Protein AF-A0A1F9QJR4-F1 (afdb_monomer)

Mean predicted aligned error: 10.98 Å

pLDDT: mean 78.28, std 12.81, range [45.69, 93.19]

Secondary structure (DSSP, 8-state):
---GGGSS-HHHHHHHHHHHS-PPPHHHHHHHHHHHHHHHHHHHHTTTS-HHHHHHHHHHHHHHHHHHHHHHHHTTS----TTTS-S-EETTEETHHHIIIIIHHHHHHHHHHHHHHHHHHHHHHHT--

Foldseek 3Di:
DDDVVVVADPVSVVVVVVLVPDDDQQLVVVCVVLVVVVVVLCVQQVVPDPPVVLVVVLVVQLVVVVVVVLVCVVVVVDDDDCSRAPNDDDSNHGPSCCCRPRNRPSSVVRSNVRSVVSVVVVVVVVVPD

Solvent-accessible surface area (backbone atoms only — not comparable to full-atom values): 7579 Å² total; per-residue (Å²): 131,84,61,73,80,77,75,51,49,75,66,52,49,48,47,56,48,54,70,67,54,76,69,77,32,56,58,58,67,60,44,48,65,55,52,66,55,45,55,61,36,43,73,66,12,62,90,75,54,61,60,68,61,54,50,52,51,38,53,52,50,42,56,54,49,51,54,53,46,50,54,32,42,77,69,63,79,47,82,84,63,68,88,42,47,94,70,58,57,61,95,86,41,52,58,66,52,52,52,59,69,51,45,44,53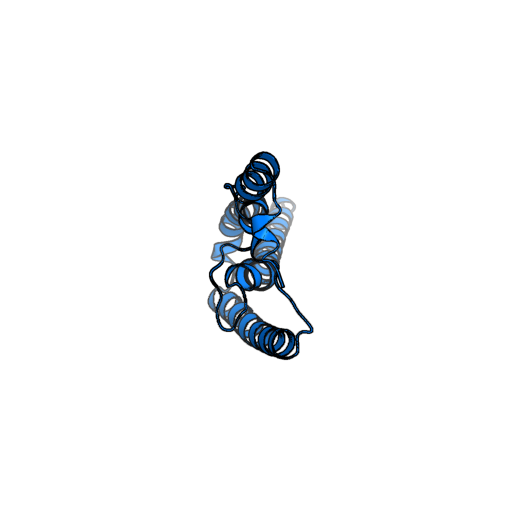,63,52,50,51,57,35,48,52,47,30,50,51,55,52,52,53,53,52,56,65,67,67,75,114

Radius of gyration: 21.75 Å; Cα contacts (8 Å, |Δi|>4): 77; chains: 1; bounding box: 48×39×69 Å

Structure (mmCIF, N/CA/C/O backbone):
data_AF-A0A1F9QJR4-F1
#
_entry.id   AF-A0A1F9QJR4-F1
#
loop_
_atom_site.group_PDB
_atom_site.id
_atom_site.type_symbol
_atom_site.label_atom_id
_atom_site.label_alt_id
_atom_site.label_comp_id
_atom_site.label_asym_id
_atom_site.label_entity_id
_atom_site.label_seq_id
_atom_site.pdbx_PDB_ins_code
_atom_site.Cartn_x
_atom_site.Cartn_y
_atom_site.Cartn_z
_atom_site.occupancy
_atom_site.B_iso_or_equiv
_atom_site.auth_seq_id
_atom_site.auth_comp_id
_atom_site.auth_asym_id
_atom_site.auth_atom_id
_atom_site.pdbx_PDB_model_num
ATOM 1 N N . MET A 1 1 ? 19.583 8.408 -39.411 1.00 47.84 1 MET A N 1
ATOM 2 C CA . MET A 1 1 ? 18.415 9.249 -39.075 1.00 47.84 1 MET A CA 1
ATOM 3 C C . MET A 1 1 ? 18.905 10.334 -38.133 1.00 47.84 1 MET A C 1
ATOM 5 O O . MET A 1 1 ? 19.556 9.964 -37.162 1.00 47.84 1 MET A O 1
ATOM 9 N N . PRO A 1 2 ? 18.708 11.624 -38.444 1.00 48.19 2 PRO A N 1
ATOM 10 C CA . PRO A 1 2 ? 19.119 12.708 -37.555 1.00 48.19 2 PRO A CA 1
ATOM 11 C C . PRO A 1 2 ? 18.390 12.594 -36.212 1.00 48.19 2 PRO A C 1
ATOM 13 O O . PRO A 1 2 ? 17.219 12.210 -36.163 1.00 48.19 2 PRO A O 1
ATOM 16 N N . ASN A 1 3 ? 19.111 12.867 -35.126 1.00 54.69 3 ASN A N 1
ATOM 17 C CA . ASN A 1 3 ? 18.576 12.815 -33.774 1.00 54.69 3 ASN A CA 1
ATOM 18 C C . ASN A 1 3 ? 17.554 13.954 -33.616 1.00 54.69 3 ASN A C 1
ATOM 20 O O . ASN A 1 3 ? 17.888 15.115 -33.834 1.00 54.69 3 ASN A O 1
ATOM 24 N N . ILE A 1 4 ? 16.305 13.631 -33.265 1.00 61.53 4 ILE A N 1
ATOM 25 C CA . ILE A 1 4 ? 15.193 14.601 -33.163 1.00 61.53 4 ILE A CA 1
ATOM 26 C C . ILE A 1 4 ? 15.547 15.744 -32.190 1.00 61.53 4 ILE A C 1
ATOM 28 O O . ILE A 1 4 ? 15.070 16.867 -32.339 1.00 61.53 4 ILE A O 1
ATOM 32 N N . ASP A 1 5 ? 16.453 15.486 -31.245 1.00 58.75 5 ASP A N 1
ATOM 33 C CA . ASP A 1 5 ? 16.952 16.465 -30.282 1.00 58.75 5 ASP A CA 1
ATOM 34 C C . ASP A 1 5 ? 17.849 17.573 -30.876 1.00 58.75 5 ASP A C 1
ATOM 36 O O . ASP A 1 5 ? 18.042 18.603 -30.222 1.00 58.75 5 ASP A O 1
ATOM 40 N N . GLU A 1 6 ? 18.387 17.411 -32.091 1.00 61.03 6 GLU A N 1
ATOM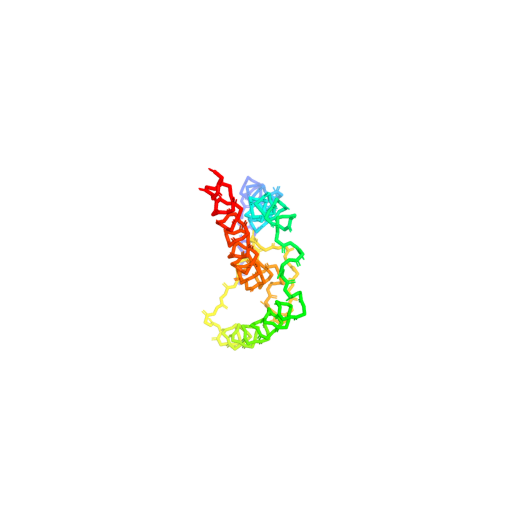 41 C CA . GLU A 1 6 ? 19.164 18.448 -32.801 1.00 61.03 6 GLU A CA 1
ATOM 42 C C . GLU A 1 6 ? 18.282 19.450 -33.559 1.00 61.03 6 GLU A C 1
ATOM 44 O O . GLU A 1 6 ? 18.730 20.552 -33.860 1.00 61.03 6 GLU A O 1
ATOM 49 N N . LEU A 1 7 ? 17.021 19.096 -33.831 1.00 64.00 7 LEU A N 1
ATOM 50 C CA . LEU A 1 7 ? 16.057 19.941 -34.549 1.00 64.00 7 LEU A CA 1
ATOM 51 C C . LEU A 1 7 ? 15.220 20.833 -33.621 1.00 64.00 7 LEU A C 1
ATOM 53 O O . LEU A 1 7 ? 14.436 21.653 -34.096 1.00 64.00 7 LEU A O 1
ATOM 57 N N . LEU A 1 8 ? 15.358 20.673 -32.303 1.00 66.00 8 LEU A N 1
ATOM 58 C CA . LEU A 1 8 ? 14.636 21.484 -31.327 1.00 66.00 8 LEU A CA 1
ATOM 59 C C . LEU A 1 8 ? 15.318 22.843 -31.167 1.00 66.00 8 LEU A C 1
ATOM 61 O O . LEU A 1 8 ? 16.503 22.919 -30.837 1.00 66.00 8 LEU A O 1
ATOM 65 N N . THR A 1 9 ? 14.549 23.915 -31.347 1.00 77.62 9 THR A N 1
ATOM 66 C CA . THR A 1 9 ? 15.016 25.275 -31.060 1.00 77.62 9 THR A CA 1
ATOM 67 C C . THR A 1 9 ? 15.386 25.421 -29.577 1.00 77.62 9 THR A C 1
ATOM 69 O O . THR A 1 9 ? 14.884 24.692 -28.718 1.00 77.62 9 THR A O 1
ATOM 72 N N . GLU A 1 10 ? 16.264 26.370 -29.243 1.00 69.62 10 GLU A N 1
ATOM 73 C CA . GLU A 1 10 ? 16.655 26.667 -27.851 1.00 69.62 10 GLU A CA 1
ATOM 74 C C . GLU A 1 10 ? 15.438 26.924 -26.934 1.00 69.62 10 GLU A C 1
ATOM 76 O O . GLU A 1 10 ? 15.438 26.528 -25.765 1.00 69.62 10 GLU A O 1
ATOM 81 N N . GLU A 1 11 ? 14.360 27.515 -27.463 1.00 64.56 11 GLU A N 1
ATOM 82 C CA . GLU A 1 11 ? 13.096 27.699 -26.741 1.00 64.56 11 GLU A CA 1
ATOM 83 C C . GLU A 1 11 ? 12.344 26.386 -26.502 1.00 64.56 11 GLU A C 1
ATOM 85 O O . GLU A 1 11 ? 11.818 26.177 -25.407 1.00 64.56 11 GLU A O 1
ATOM 90 N N . ASP A 1 12 ? 12.324 25.475 -27.476 1.00 66.06 12 ASP A N 1
ATOM 91 C CA . ASP A 1 12 ? 11.698 24.159 -27.326 1.00 66.06 12 ASP A CA 1
ATOM 92 C C . ASP A 1 12 ? 12.506 23.251 -26.396 1.00 66.06 12 ASP A C 1
ATOM 94 O O . ASP A 1 12 ? 11.925 22.523 -25.589 1.00 66.06 12 ASP A O 1
ATOM 98 N N . ARG A 1 13 ? 13.842 23.349 -26.414 1.00 63.19 13 ARG A N 1
ATOM 99 C CA . ARG A 1 13 ? 14.717 22.719 -25.412 1.00 63.19 13 ARG A CA 1
ATOM 100 C C . ARG A 1 13 ? 14.449 23.279 -24.023 1.00 63.19 13 ARG A C 1
ATOM 102 O O . ARG A 1 13 ? 14.304 22.503 -23.081 1.00 63.19 13 ARG A O 1
ATOM 109 N N . LYS A 1 14 ? 14.303 24.601 -23.881 1.00 59.62 14 LYS A N 1
ATOM 110 C CA . LYS A 1 14 ? 13.903 25.228 -22.613 1.00 59.62 14 LYS A CA 1
ATOM 111 C C . LYS A 1 14 ? 12.509 24.812 -22.170 1.00 59.62 14 LYS A C 1
ATOM 113 O O . LYS A 1 14 ? 12.344 24.566 -20.986 1.00 59.62 14 LYS A O 1
ATOM 118 N N . LYS A 1 15 ? 11.524 24.674 -23.063 1.00 59.81 15 LYS A N 1
ATOM 119 C CA . LYS A 1 15 ? 10.186 24.163 -22.717 1.00 59.81 15 LYS A CA 1
ATOM 120 C C . LYS A 1 15 ? 10.237 22.694 -22.319 1.00 59.81 15 LYS A C 1
ATOM 122 O O . LYS A 1 15 ? 9.697 22.354 -21.274 1.00 59.81 15 LYS A O 1
ATOM 127 N N . LYS A 1 16 ? 10.929 21.831 -23.068 1.00 61.03 16 LYS A N 1
ATOM 128 C CA . LYS A 1 16 ? 11.139 20.410 -22.731 1.00 61.03 16 LYS A CA 1
ATOM 129 C C . LYS A 1 16 ? 11.817 20.272 -21.364 1.00 61.03 16 LYS A C 1
ATOM 131 O O . LYS A 1 16 ? 11.323 19.540 -20.511 1.00 61.03 16 LYS A O 1
ATOM 136 N N . ASN A 1 17 ? 12.859 21.065 -21.114 1.00 53.84 17 ASN A N 1
ATOM 137 C CA . ASN A 1 17 ? 13.575 21.098 -19.841 1.00 53.84 17 ASN A CA 1
ATOM 138 C C . ASN A 1 17 ? 12.755 21.740 -18.716 1.00 53.84 17 ASN A C 1
ATOM 140 O O . ASN A 1 17 ? 12.797 21.234 -17.609 1.00 53.84 17 ASN A O 1
ATOM 144 N N . ALA A 1 18 ? 11.950 22.774 -18.971 1.00 52.19 18 ALA A N 1
ATOM 145 C CA . ALA A 1 18 ? 11.044 23.378 -17.987 1.00 52.19 18 ALA A CA 1
ATOM 146 C C . ALA A 1 18 ? 9.863 22.458 -17.645 1.00 52.19 18 ALA A C 1
ATOM 148 O O . ALA A 1 18 ? 9.368 22.474 -16.522 1.00 52.19 18 ALA A O 1
ATOM 149 N N . THR A 1 19 ? 9.440 21.617 -18.591 1.00 52.34 19 THR A N 1
ATOM 150 C CA . THR A 1 19 ? 8.452 20.556 -18.356 1.00 52.34 19 THR A CA 1
ATOM 151 C C . THR A 1 19 ? 9.083 19.387 -17.591 1.00 52.34 19 THR A C 1
ATOM 153 O O . THR A 1 19 ? 8.417 18.776 -16.760 1.00 52.34 19 THR A O 1
ATOM 156 N N . ALA A 1 20 ? 10.377 19.123 -17.807 1.00 50.41 20 ALA A N 1
ATOM 157 C CA . ALA A 1 20 ? 11.185 18.190 -17.017 1.00 50.41 20 ALA A CA 1
ATOM 158 C C . ALA A 1 20 ? 11.597 18.760 -15.641 1.00 50.41 20 ALA A C 1
ATOM 160 O O . ALA A 1 20 ? 11.935 18.014 -14.722 1.00 50.41 20 ALA A O 1
ATOM 161 N N . GLN A 1 21 ? 11.546 20.083 -15.461 1.00 47.47 21 GLN A N 1
ATOM 162 C CA . GLN A 1 21 ? 11.954 20.761 -14.240 1.00 47.47 21 GLN A CA 1
ATOM 163 C C . GLN A 1 21 ? 10.803 20.768 -13.227 1.00 47.47 21 GLN A C 1
ATOM 165 O O . GLN A 1 21 ? 10.020 21.706 -13.108 1.00 47.47 21 GLN A O 1
ATOM 170 N N . ARG A 1 22 ? 10.810 19.720 -12.397 1.00 52.59 22 ARG A N 1
ATOM 171 C CA . ARG A 1 22 ? 10.523 19.821 -10.956 1.00 52.59 22 ARG A CA 1
ATOM 172 C C . ARG A 1 22 ? 9.078 20.163 -10.565 1.00 52.59 22 ARG A C 1
ATOM 174 O O . ARG A 1 22 ? 8.851 20.883 -9.595 1.00 52.59 22 ARG A O 1
ATOM 181 N N . ARG A 1 23 ? 8.082 19.588 -11.241 1.00 56.31 23 ARG A N 1
ATOM 182 C CA . ARG A 1 23 ? 6.792 19.341 -10.575 1.00 56.31 23 ARG A CA 1
ATOM 183 C C . ARG A 1 23 ? 6.971 18.106 -9.703 1.00 56.31 23 ARG A C 1
ATOM 185 O O . ARG A 1 23 ? 7.526 17.115 -10.166 1.00 56.31 23 ARG A O 1
ATOM 192 N N . TRP A 1 24 ? 6.573 18.191 -8.435 1.00 58.72 24 TRP A N 1
ATOM 193 C CA . TRP A 1 24 ? 6.523 17.017 -7.565 1.00 58.72 24 TRP A CA 1
ATOM 194 C C . TRP A 1 24 ? 5.819 15.879 -8.318 1.00 58.72 24 TRP A C 1
ATOM 196 O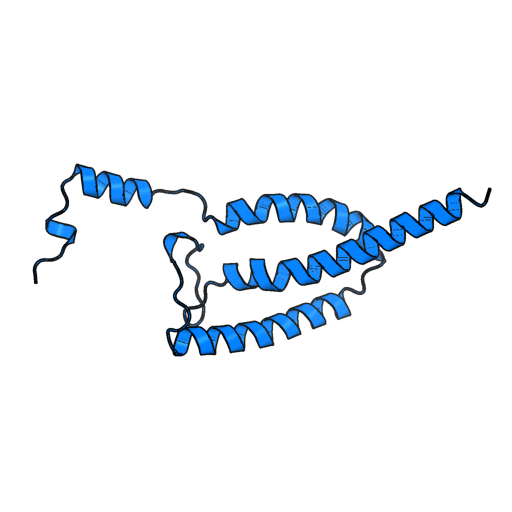 O . TRP A 1 24 ? 4.818 16.162 -8.988 1.00 58.72 24 TRP A O 1
ATOM 206 N N . PRO A 1 25 ? 6.332 14.637 -8.256 1.00 67.81 25 PRO A N 1
ATOM 207 C CA . PRO A 1 25 ? 5.720 13.523 -8.966 1.00 67.81 25 PRO A CA 1
ATOM 208 C C . PRO A 1 25 ? 4.242 13.473 -8.605 1.00 67.81 25 PRO A C 1
ATOM 210 O O . PRO A 1 25 ? 3.884 13.662 -7.437 1.00 67.81 25 PRO A O 1
ATOM 213 N N . ALA A 1 26 ? 3.381 13.264 -9.600 1.00 70.44 26 ALA A N 1
ATOM 214 C CA . ALA A 1 26 ? 1.932 13.300 -9.408 1.00 70.44 26 ALA A CA 1
ATOM 215 C C . ALA A 1 26 ? 1.495 12.370 -8.262 1.00 70.44 26 ALA A C 1
ATOM 217 O O . ALA A 1 26 ? 0.609 12.723 -7.488 1.00 70.44 26 ALA A O 1
ATOM 218 N N . THR A 1 27 ? 2.196 11.249 -8.090 1.00 69.56 27 THR A N 1
ATOM 219 C CA . THR A 1 27 ? 2.040 10.292 -6.990 1.00 69.56 27 THR A CA 1
ATOM 220 C C . THR A 1 27 ? 2.189 10.933 -5.608 1.00 69.56 27 THR A C 1
ATOM 222 O O . THR A 1 27 ? 1.397 10.654 -4.714 1.00 69.56 27 THR A O 1
ATOM 225 N N . VAL A 1 28 ? 3.153 11.840 -5.420 1.00 71.50 28 VAL A N 1
ATOM 226 C CA . VAL A 1 28 ? 3.375 12.517 -4.131 1.00 71.50 28 VAL A CA 1
ATOM 227 C C . VAL A 1 28 ? 2.244 13.493 -3.834 1.00 71.50 28 VAL A C 1
ATOM 229 O O . VAL A 1 28 ? 1.733 13.516 -2.719 1.00 71.50 28 VAL A O 1
ATOM 232 N N . ILE A 1 29 ? 1.809 14.262 -4.836 1.00 78.25 29 ILE A N 1
ATOM 233 C CA . ILE A 1 29 ? 0.678 15.190 -4.694 1.00 78.25 29 ILE A CA 1
ATOM 234 C C . ILE A 1 29 ? -0.604 14.415 -4.359 1.00 78.25 29 ILE A C 1
ATOM 236 O O . ILE A 1 29 ? -1.371 14.835 -3.495 1.00 78.25 29 ILE A O 1
ATOM 240 N N . LEU A 1 30 ? -0.806 13.262 -5.000 1.00 76.81 30 LEU A N 1
ATOM 241 C CA . LEU A 1 30 ? -1.941 12.380 -4.743 1.00 76.81 30 LEU A CA 1
ATOM 242 C C . LEU A 1 30 ? -1.884 11.738 -3.353 1.00 76.81 30 LEU A C 1
ATOM 244 O O . LEU A 1 30 ? -2.928 11.598 -2.728 1.00 76.81 30 LEU A O 1
ATOM 248 N N . ALA A 1 31 ? -0.702 11.400 -2.832 1.00 79.88 31 ALA A N 1
ATOM 249 C CA . ALA A 1 31 ? -0.546 10.764 -1.522 1.00 79.88 31 ALA A CA 1
ATOM 250 C C . ALA A 1 31 ? -0.886 11.684 -0.332 1.00 79.88 31 ALA A C 1
ATOM 252 O O . ALA A 1 31 ? -1.301 11.207 0.724 1.00 79.88 31 ALA A O 1
ATOM 253 N N . VAL A 1 32 ? -0.740 13.005 -0.477 1.00 83.56 32 VAL A N 1
ATOM 254 C CA . VAL A 1 32 ? -0.979 13.974 0.612 1.00 83.56 32 VAL A CA 1
ATOM 255 C C . VAL A 1 32 ? -2.391 13.887 1.221 1.00 83.56 32 VAL A C 1
ATOM 257 O O . VAL A 1 32 ? -2.480 13.709 2.439 1.00 83.56 32 VAL A O 1
ATOM 260 N N . PRO A 1 33 ? -3.502 13.986 0.458 1.00 84.50 33 PRO A N 1
ATOM 261 C CA . PRO A 1 33 ? -4.848 13.883 1.032 1.00 84.50 33 PRO A CA 1
ATOM 262 C C . PRO A 1 33 ? -5.086 12.537 1.725 1.00 84.50 33 PRO A C 1
ATOM 264 O O . PRO A 1 33 ? -5.737 12.483 2.768 1.00 84.50 33 PRO A O 1
ATOM 267 N N . PHE A 1 34 ? -4.505 11.461 1.195 1.00 81.56 34 PHE A N 1
ATOM 268 C CA . PHE A 1 34 ? -4.588 10.132 1.786 1.00 81.56 34 PHE A CA 1
ATOM 269 C C . PHE A 1 34 ? -3.904 10.064 3.154 1.00 81.56 34 PHE A C 1
ATOM 271 O O . PHE A 1 34 ? -4.500 9.564 4.107 1.00 81.56 34 PHE A O 1
ATOM 278 N N . ILE A 1 35 ? -2.707 10.639 3.296 1.00 83.62 35 ILE A N 1
ATOM 279 C CA . ILE A 1 35 ? -1.997 10.720 4.582 1.00 83.62 35 ILE A CA 1
ATOM 280 C C . ILE A 1 35 ? -2.789 11.560 5.591 1.00 83.62 35 ILE A C 1
ATOM 282 O O . ILE A 1 35 ? -2.953 11.146 6.741 1.00 83.62 35 ILE A O 1
ATOM 286 N N . LEU A 1 36 ? -3.319 12.712 5.166 1.00 88.19 36 LEU A N 1
ATOM 287 C CA . LEU A 1 36 ? -4.104 13.595 6.035 1.00 88.19 36 LEU A CA 1
ATOM 288 C C . LEU A 1 36 ? -5.361 12.908 6.587 1.00 88.19 36 LEU A C 1
ATOM 290 O O . LEU A 1 36 ? -5.718 13.138 7.742 1.00 88.19 36 LEU A O 1
ATOM 294 N N . LEU A 1 37 ? -6.000 12.040 5.799 1.00 86.25 37 LEU A N 1
ATOM 295 C CA . LEU A 1 37 ? -7.139 11.232 6.239 1.00 86.25 37 LEU A CA 1
ATOM 296 C C . LEU A 1 37 ? -6.717 10.042 7.110 1.00 86.25 37 LEU A C 1
ATOM 298 O O . LEU A 1 37 ? -7.394 9.723 8.089 1.00 86.25 37 LEU A O 1
ATOM 302 N N . LEU A 1 38 ? -5.595 9.393 6.790 1.00 85.50 38 LEU A N 1
ATOM 303 C CA . LEU A 1 38 ? -5.146 8.192 7.491 1.00 85.50 38 LEU A CA 1
ATOM 304 C C . LEU A 1 38 ? -4.727 8.485 8.937 1.00 85.50 38 LEU A C 1
ATOM 306 O O . LEU A 1 38 ? -5.006 7.684 9.821 1.00 85.50 38 LEU A O 1
ATOM 310 N N . VAL A 1 39 ? -4.090 9.628 9.212 1.00 87.75 39 VAL A N 1
ATOM 311 C CA . VAL A 1 39 ? -3.605 9.974 10.563 1.00 87.75 39 VAL A CA 1
ATOM 312 C C . VAL A 1 39 ? -4.715 9.976 11.634 1.00 87.75 39 VAL A C 1
ATOM 314 O O . VAL A 1 39 ? -4.541 9.306 12.660 1.00 87.75 39 VAL A O 1
ATOM 317 N N . PRO A 1 40 ? -5.845 10.696 11.475 1.00 89.56 40 PRO A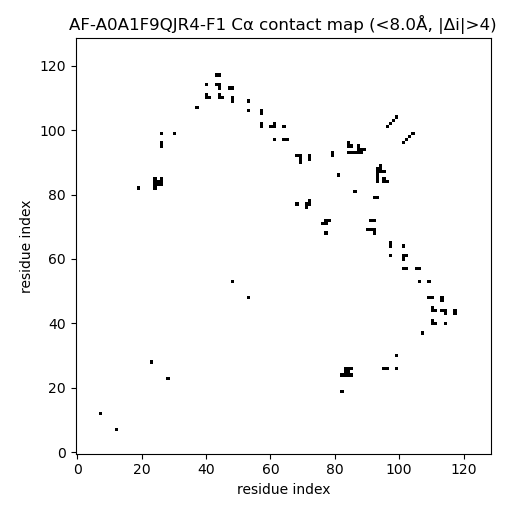 N 1
ATOM 318 C CA . PRO A 1 40 ? -6.926 10.662 12.460 1.00 89.56 40 PRO A CA 1
ATOM 319 C C . PRO A 1 40 ? -7.616 9.293 12.521 1.00 89.56 40 PRO A C 1
ATOM 321 O O . PRO A 1 40 ? -7.929 8.824 13.617 1.00 89.56 40 PRO A O 1
ATOM 324 N N . LEU A 1 41 ? -7.793 8.623 11.378 1.00 88.00 41 LEU A N 1
ATOM 325 C CA . LEU A 1 41 ? -8.383 7.283 11.302 1.00 88.00 41 LEU A CA 1
ATOM 326 C C . LEU A 1 41 ? -7.544 6.244 12.054 1.00 88.00 41 LEU A C 1
ATOM 328 O O . LEU A 1 41 ? -8.068 5.483 12.866 1.00 88.00 41 LEU A O 1
ATOM 332 N N . TYR A 1 42 ? -6.227 6.271 11.860 1.00 88.25 42 TYR A N 1
ATOM 333 C CA . TYR A 1 42 ? -5.278 5.430 12.576 1.00 88.25 42 TYR A CA 1
ATOM 334 C C . TYR A 1 42 ? -5.393 5.645 14.085 1.00 88.25 42 TYR A C 1
ATOM 336 O O . TYR A 1 42 ? -5.540 4.685 14.836 1.00 88.25 42 TYR A O 1
ATOM 344 N N . LYS A 1 43 ? -5.407 6.902 14.553 1.00 89.00 43 LYS A N 1
ATOM 345 C CA . LYS A 1 43 ? -5.573 7.199 15.986 1.00 89.00 43 LYS A CA 1
ATOM 346 C C . LYS A 1 43 ? -6.884 6.647 16.553 1.00 89.00 43 LYS A C 1
ATOM 348 O O . LYS A 1 43 ? -6.889 6.216 17.703 1.00 89.00 43 LYS A O 1
ATOM 353 N N . ALA A 1 44 ? -7.961 6.646 15.767 1.00 87.00 44 ALA A N 1
ATOM 354 C CA . ALA A 1 44 ? -9.267 6.142 16.183 1.00 87.00 44 ALA A CA 1
ATOM 355 C C . ALA A 1 44 ? -9.353 4.605 16.222 1.00 87.00 44 ALA A C 1
ATOM 357 O O . ALA A 1 44 ? -10.045 4.063 17.082 1.00 87.00 44 ALA A O 1
ATOM 358 N N . ALA A 1 45 ? -8.659 3.908 15.318 1.00 89.44 45 ALA A N 1
ATOM 359 C CA . ALA A 1 45 ? -8.806 2.463 15.133 1.00 89.44 45 ALA A CA 1
ATOM 360 C C . ALA A 1 45 ? -7.600 1.621 15.592 1.00 89.44 45 ALA A C 1
ATOM 362 O O . ALA A 1 45 ? -7.729 0.402 15.680 1.00 89.44 45 ALA A O 1
ATOM 363 N N . LYS A 1 46 ? -6.444 2.221 15.925 1.00 87.19 46 LYS A N 1
ATOM 364 C CA . LYS A 1 46 ? -5.186 1.483 16.188 1.00 87.19 46 LYS A CA 1
ATOM 365 C C . LYS A 1 46 ? -5.278 0.378 17.241 1.00 87.19 46 LYS A C 1
ATOM 367 O O . LYS A 1 46 ? -4.531 -0.588 17.151 1.00 87.19 46 LYS A O 1
ATOM 372 N N . GLU A 1 47 ? -6.157 0.525 18.228 1.00 89.75 47 GLU A N 1
ATOM 373 C CA . GLU A 1 47 ? -6.316 -0.435 19.332 1.00 89.75 47 GLU A CA 1
ATOM 374 C C . GLU A 1 47 ? -7.281 -1.574 18.979 1.00 89.75 47 GLU A C 1
ATOM 376 O O . GLU A 1 47 ? -7.292 -2.603 19.643 1.00 89.75 47 GLU A O 1
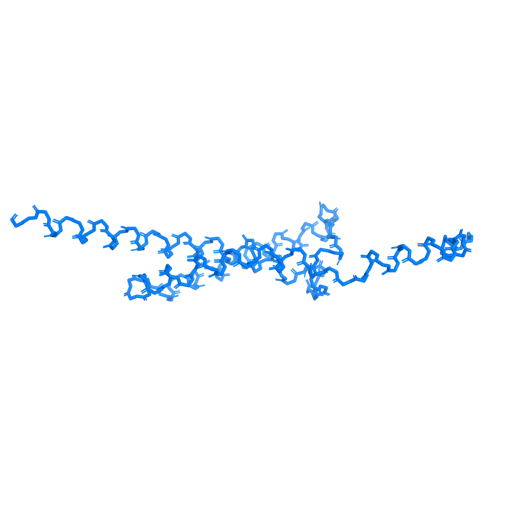ATOM 381 N N . ARG A 1 48 ? -8.084 -1.393 17.925 1.00 87.94 48 ARG A N 1
ATOM 382 C CA . ARG A 1 48 ? -9.110 -2.340 17.465 1.00 87.94 48 ARG A CA 1
ATOM 383 C C . ARG A 1 48 ? -8.640 -3.180 16.281 1.00 87.94 48 ARG A C 1
ATOM 385 O O . ARG A 1 48 ? -9.130 -4.284 16.074 1.00 87.94 48 ARG A O 1
ATOM 392 N N . VAL A 1 49 ? -7.685 -2.665 15.510 1.00 91.25 49 VAL A N 1
ATOM 393 C CA . VAL A 1 49 ? -7.136 -3.342 14.332 1.00 91.25 49 VAL A CA 1
ATOM 394 C C . VAL A 1 49 ? -6.169 -4.447 14.757 1.00 91.25 49 VAL A C 1
ATOM 396 O O . VAL A 1 49 ? -5.184 -4.203 15.456 1.00 91.25 49 VAL A O 1
ATOM 399 N N . ASN A 1 50 ? -6.383 -5.666 14.257 1.00 92.81 50 ASN A N 1
ATOM 400 C CA . ASN A 1 50 ? -5.364 -6.710 14.314 1.00 92.81 50 ASN A CA 1
ATOM 401 C C . ASN A 1 50 ? -4.285 -6.438 13.255 1.00 92.81 50 ASN A C 1
ATOM 403 O O . ASN A 1 50 ? -4.395 -6.852 12.101 1.00 92.81 50 ASN A O 1
ATOM 407 N N . TRP A 1 51 ? -3.223 -5.747 13.667 1.00 90.00 51 TRP A N 1
ATOM 408 C CA . TRP A 1 51 ? -2.132 -5.332 12.783 1.00 90.00 51 TRP A CA 1
ATOM 409 C C . TRP A 1 51 ? -1.421 -6.488 12.089 1.00 90.00 51 TRP A C 1
ATOM 411 O O . TRP A 1 51 ? -1.015 -6.337 10.942 1.00 90.00 51 TRP A O 1
ATOM 421 N N . LYS A 1 52 ? -1.306 -7.654 12.735 1.00 93.19 52 LYS A N 1
ATOM 422 C CA . LYS A 1 52 ? -0.696 -8.829 12.097 1.00 93.19 52 LYS A CA 1
ATOM 423 C C . LYS A 1 52 ? -1.548 -9.299 10.922 1.00 93.19 52 LYS A C 1
ATOM 425 O O . LYS A 1 52 ? -1.022 -9.469 9.832 1.00 93.19 52 LYS A O 1
ATOM 430 N N . ALA A 1 53 ? -2.859 -9.431 11.125 1.00 91.69 53 ALA A N 1
ATOM 431 C CA . ALA A 1 53 ? -3.783 -9.824 10.064 1.00 91.69 53 ALA A CA 1
ATOM 432 C C . ALA A 1 53 ? -3.840 -8.783 8.933 1.00 91.69 53 ALA A C 1
ATOM 434 O O . ALA A 1 53 ? -3.763 -9.153 7.764 1.00 91.69 53 ALA A O 1
ATOM 435 N N . ALA A 1 54 ? -3.906 -7.490 9.271 1.00 90.94 54 ALA A N 1
ATOM 436 C CA . ALA A 1 54 ? -3.916 -6.410 8.286 1.00 90.94 54 ALA A CA 1
ATOM 437 C C . ALA A 1 54 ? -2.631 -6.397 7.439 1.00 90.94 54 ALA A C 1
ATOM 439 O O . ALA A 1 54 ? -2.704 -6.342 6.215 1.00 90.94 54 ALA A O 1
ATOM 440 N N . LEU A 1 55 ? -1.458 -6.519 8.071 1.00 90.56 55 LEU A N 1
ATOM 441 C CA . LEU A 1 55 ? -0.179 -6.570 7.360 1.00 90.56 55 LEU A CA 1
ATOM 442 C C . LEU A 1 55 ? -0.032 -7.843 6.519 1.00 90.56 55 LEU A C 1
ATOM 444 O O . LEU A 1 55 ? 0.433 -7.756 5.388 1.00 90.56 55 LEU A O 1
ATOM 448 N N . SER A 1 56 ? -0.455 -9.008 7.020 1.00 92.00 56 SER A N 1
ATOM 449 C CA . SER A 1 56 ? -0.436 -10.257 6.246 1.00 92.00 56 SER A CA 1
ATOM 450 C C . SER A 1 56 ? -1.356 -10.198 5.027 1.00 92.00 56 SER A C 1
ATOM 452 O O . SER A 1 56 ? -0.977 -10.668 3.956 1.00 92.00 56 SER A O 1
ATOM 454 N N . MET A 1 57 ? -2.539 -9.597 5.167 1.00 91.94 57 MET A N 1
ATOM 455 C CA . MET A 1 57 ? -3.461 -9.368 4.055 1.00 91.94 57 MET A CA 1
ATOM 456 C C . MET A 1 57 ? -2.810 -8.489 2.985 1.00 91.94 57 MET A C 1
ATOM 458 O O . MET A 1 57 ? -2.794 -8.869 1.817 1.00 91.94 57 MET A O 1
ATOM 462 N N . ILE A 1 58 ? -2.233 -7.352 3.384 1.00 90.75 58 ILE A N 1
ATOM 463 C CA . ILE A 1 58 ? -1.580 -6.424 2.455 1.00 90.75 58 ILE A CA 1
ATOM 464 C C . ILE A 1 58 ? -0.383 -7.087 1.775 1.00 90.75 58 ILE A C 1
ATOM 466 O O . ILE A 1 58 ? -0.261 -7.018 0.560 1.00 90.75 58 ILE A O 1
ATOM 470 N N . ALA A 1 59 ? 0.463 -7.789 2.531 1.00 90.12 59 ALA A N 1
ATOM 471 C CA . ALA A 1 59 ? 1.605 -8.503 1.970 1.00 90.12 59 ALA A CA 1
ATOM 472 C C . ALA A 1 59 ? 1.169 -9.565 0.950 1.00 90.12 59 ALA A C 1
ATOM 474 O O . ALA A 1 59 ? 1.773 -9.688 -0.110 1.00 90.12 59 ALA A O 1
ATOM 475 N N . THR A 1 60 ? 0.097 -10.307 1.243 1.00 90.69 60 THR A N 1
ATOM 476 C CA . THR A 1 60 ? -0.449 -11.305 0.311 1.00 90.69 60 THR A CA 1
ATOM 477 C C . THR A 1 60 ? -0.971 -10.638 -0.957 1.00 90.69 60 THR A C 1
ATOM 479 O O . THR A 1 60 ? -0.669 -11.094 -2.058 1.00 90.69 60 THR A O 1
ATOM 482 N N . PHE A 1 61 ? -1.728 -9.550 -0.807 1.00 89.44 61 PHE A N 1
ATOM 483 C CA . PHE A 1 61 ? -2.252 -8.789 -1.934 1.00 89.44 61 PHE A CA 1
ATOM 484 C C . PHE A 1 61 ? -1.123 -8.247 -2.813 1.00 89.44 61 PHE A C 1
ATOM 486 O O . PHE A 1 61 ? -1.165 -8.423 -4.028 1.00 89.44 61 PHE A O 1
ATOM 493 N N . GLU A 1 62 ? -0.073 -7.695 -2.203 1.00 86.81 62 GLU A N 1
ATOM 494 C CA . GLU A 1 62 ? 1.061 -7.152 -2.944 1.00 86.81 62 GLU A CA 1
ATOM 495 C C . GLU A 1 62 ? 1.854 -8.203 -3.693 1.00 86.81 62 GLU A C 1
ATOM 497 O O . GLU A 1 62 ? 2.236 -7.981 -4.835 1.00 86.81 62 GLU A O 1
ATOM 502 N N . VAL A 1 63 ? 2.065 -9.379 -3.104 1.00 89.00 63 VAL A N 1
ATOM 503 C CA . VAL A 1 63 ? 2.735 -10.473 -3.814 1.00 89.00 63 VAL A CA 1
ATOM 504 C C . VAL A 1 63 ? 1.940 -10.871 -5.060 1.00 89.00 63 VAL A C 1
ATOM 506 O O . VAL A 1 63 ? 2.521 -11.029 -6.133 1.00 89.00 63 VAL A O 1
ATOM 509 N N . VAL A 1 64 ? 0.612 -10.990 -4.950 1.00 90.31 64 VAL A N 1
ATOM 510 C CA . VAL A 1 64 ? -0.241 -11.347 -6.094 1.00 90.31 64 VAL A CA 1
ATOM 511 C C . VAL A 1 64 ? -0.229 -10.248 -7.158 1.00 90.31 64 VAL A C 1
ATOM 513 O O . VAL A 1 64 ? -0.030 -10.547 -8.339 1.00 90.31 64 VAL A O 1
ATOM 516 N N . MET A 1 65 ? -0.409 -8.988 -6.755 1.00 88.00 65 MET A N 1
ATOM 517 C CA . MET A 1 65 ? -0.442 -7.858 -7.685 1.00 88.00 65 MET A CA 1
ATOM 518 C C . MET A 1 65 ? 0.907 -7.641 -8.362 1.00 88.00 65 MET A C 1
ATOM 520 O O . MET A 1 65 ? 0.951 -7.488 -9.578 1.00 88.00 65 MET A O 1
ATOM 524 N N . PHE A 1 66 ? 2.009 -7.746 -7.624 1.00 86.25 66 PHE A N 1
ATOM 525 C CA . PHE A 1 66 ? 3.352 -7.646 -8.181 1.00 86.25 66 PHE A CA 1
ATOM 526 C C . PHE A 1 66 ? 3.613 -8.706 -9.257 1.00 86.25 66 PHE A C 1
ATOM 528 O O . PHE A 1 66 ? 4.141 -8.397 -10.326 1.00 86.25 66 PHE A O 1
ATOM 535 N N . CYS A 1 67 ? 3.202 -9.958 -9.025 1.00 88.56 67 CYS A N 1
ATOM 536 C CA . CYS A 1 67 ? 3.306 -11.005 -10.041 1.00 88.56 67 CYS A CA 1
ATOM 537 C C . CYS A 1 67 ? 2.463 -10.687 -11.288 1.00 88.56 67 CYS A 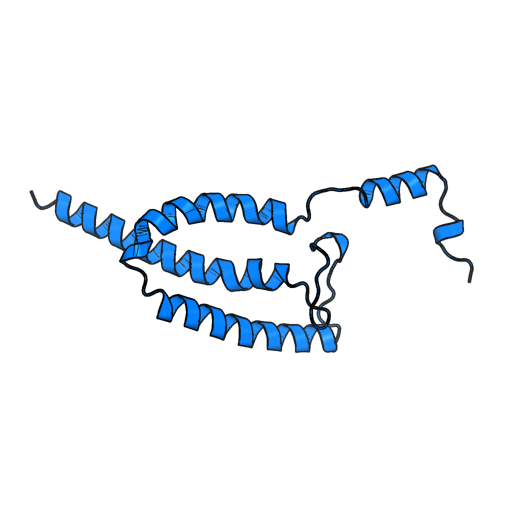C 1
ATOM 539 O O . CYS A 1 67 ? 2.928 -10.892 -12.414 1.00 88.56 67 CYS A O 1
ATOM 541 N N . ALA A 1 68 ? 1.243 -10.175 -11.106 1.00 87.75 68 ALA A N 1
ATOM 542 C CA . ALA A 1 68 ? 0.364 -9.791 -12.209 1.00 87.75 68 ALA A CA 1
ATOM 543 C C . ALA A 1 68 ? 0.930 -8.612 -13.021 1.00 87.75 68 ALA A C 1
ATOM 545 O O . ALA A 1 68 ? 0.882 -8.619 -14.256 1.00 87.75 68 ALA A O 1
ATOM 546 N N . GLU A 1 69 ? 1.514 -7.623 -12.346 1.00 85.25 69 GLU A N 1
ATOM 547 C CA . GLU A 1 69 ? 2.171 -6.485 -12.983 1.00 85.25 69 GLU A CA 1
ATOM 548 C C . GLU A 1 69 ? 3.413 -6.908 -13.748 1.00 85.25 69 GLU A C 1
ATOM 550 O O . GLU A 1 69 ? 3.558 -6.549 -14.915 1.00 85.25 69 GLU A O 1
ATOM 555 N N . PHE A 1 70 ? 4.269 -7.737 -13.150 1.00 86.44 70 PHE A N 1
ATOM 556 C CA . PHE A 1 70 ? 5.457 -8.253 -13.824 1.00 86.44 70 PHE A CA 1
ATOM 557 C C . PHE A 1 70 ? 5.091 -8.983 -15.120 1.00 86.44 70 PHE A C 1
ATOM 559 O O . PHE A 1 70 ? 5.699 -8.773 -16.174 1.00 86.44 70 PHE A O 1
ATOM 566 N N . PHE A 1 71 ? 4.043 -9.802 -15.078 1.00 89.25 71 PHE A N 1
ATOM 567 C CA . PHE A 1 71 ? 3.536 -10.485 -16.261 1.00 89.25 71 PHE A CA 1
ATOM 568 C C . PHE A 1 71 ? 2.975 -9.516 -17.314 1.00 89.25 71 PHE A C 1
ATOM 570 O O . PHE A 1 71 ? 3.177 -9.706 -18.513 1.00 89.25 71 PHE A O 1
ATOM 577 N N . SER A 1 72 ? 2.298 -8.455 -16.882 1.00 86.94 72 SER A N 1
ATOM 578 C CA . SER A 1 72 ? 1.708 -7.454 -17.778 1.00 86.94 72 SER A CA 1
ATOM 579 C C . SER A 1 72 ? 2.769 -6.569 -18.440 1.00 86.94 72 SER A C 1
ATOM 581 O O . SER A 1 72 ? 2.690 -6.304 -19.642 1.00 86.94 72 SER A O 1
ATOM 583 N N . VAL A 1 73 ? 3.794 -6.167 -17.686 1.00 85.19 73 VAL A N 1
ATOM 584 C CA . VAL A 1 73 ? 4.937 -5.381 -18.174 1.00 85.19 73 VAL A CA 1
ATOM 585 C C . VAL A 1 73 ? 5.811 -6.220 -19.105 1.00 85.19 73 VAL A C 1
ATOM 587 O O . VAL A 1 73 ? 6.152 -5.763 -20.193 1.00 85.19 73 VAL A O 1
ATOM 590 N N . SER A 1 74 ? 6.117 -7.472 -18.744 1.00 85.44 74 SER A N 1
ATOM 591 C CA . SER A 1 74 ? 6.934 -8.362 -19.589 1.00 85.44 74 SER A CA 1
ATOM 592 C C . SER A 1 74 ? 6.294 -8.680 -20.946 1.00 85.44 74 SER A C 1
ATOM 594 O O . SER A 1 74 ? 7.007 -8.961 -21.907 1.00 85.44 74 SER A O 1
ATOM 596 N N . ARG A 1 75 ? 4.963 -8.592 -21.052 1.00 86.38 75 ARG A N 1
ATOM 597 C CA . ARG A 1 75 ? 4.212 -8.740 -22.312 1.00 86.38 75 ARG A CA 1
ATOM 598 C C . ARG A 1 75 ? 3.941 -7.423 -23.039 1.00 86.38 75 ARG A C 1
ATOM 600 O O . ARG A 1 75 ? 3.311 -7.437 -24.091 1.00 86.38 75 ARG A O 1
ATOM 607 N N . GLY A 1 76 ? 4.372 -6.291 -22.486 1.00 84.12 76 GLY A N 1
ATOM 608 C CA . GLY A 1 76 ? 4.115 -4.968 -23.056 1.00 84.12 76 GLY A CA 1
ATOM 609 C C . GLY A 1 76 ? 2.644 -4.539 -23.020 1.00 84.12 76 GLY A C 1
ATOM 610 O O . GLY A 1 76 ? 2.283 -3.570 -23.680 1.00 84.12 76 GLY A O 1
ATOM 611 N N . HIS A 1 77 ? 1.785 -5.227 -22.257 1.00 85.06 77 HIS A N 1
ATOM 612 C CA . HIS A 1 77 ? 0.392 -4.809 -22.050 1.00 85.06 77 HIS A CA 1
ATOM 613 C C . HIS A 1 77 ? 0.300 -3.561 -21.169 1.00 85.06 77 HIS A C 1
ATOM 615 O O . HIS A 1 77 ? -0.690 -2.834 -21.221 1.00 85.06 77 HIS A O 1
ATOM 621 N N . TRP A 1 78 ? 1.330 -3.326 -20.357 1.00 77.50 78 TRP A N 1
ATOM 622 C CA . TRP A 1 78 ? 1.405 -2.206 -19.439 1.00 77.50 78 TRP A CA 1
ATOM 623 C C . TRP A 1 78 ? 2.697 -1.428 -19.667 1.00 77.50 78 TRP A C 1
ATOM 625 O O . TRP A 1 78 ? 3.789 -1.990 -19.597 1.00 77.50 78 TRP A O 1
ATOM 635 N N . VAL A 1 79 ? 2.569 -0.128 -19.939 1.00 74.69 79 VAL A N 1
ATOM 636 C CA . VAL A 1 79 ? 3.696 0.784 -20.164 1.00 74.69 79 VAL A CA 1
ATOM 637 C C . VAL A 1 79 ? 3.591 1.938 -19.179 1.00 74.69 79 VAL A C 1
ATOM 639 O O . VAL A 1 79 ? 2.567 2.617 -19.103 1.00 74.69 79 VAL A O 1
ATOM 642 N N . TRP A 1 80 ? 4.660 2.165 -18.424 1.00 70.69 80 TRP A N 1
ATOM 643 C CA . TRP A 1 80 ? 4.708 3.197 -17.395 1.00 70.69 80 TRP A CA 1
ATOM 644 C C . TRP A 1 80 ? 5.159 4.540 -17.964 1.00 70.69 80 TRP A C 1
ATOM 646 O O . TRP A 1 80 ? 6.045 4.605 -18.815 1.00 70.69 80 TRP A O 1
ATOM 656 N N . ASN A 1 81 ? 4.565 5.629 -17.469 1.00 71.88 81 ASN A N 1
ATOM 657 C CA . ASN A 1 81 ? 5.018 6.977 -17.793 1.00 71.88 81 ASN A CA 1
ATOM 658 C C . ASN A 1 81 ? 6.066 7.427 -16.759 1.00 71.88 81 ASN A C 1
ATOM 660 O O . ASN A 1 81 ? 5.680 7.792 -15.644 1.00 71.88 81 ASN A O 1
ATOM 664 N N . PRO A 1 82 ? 7.363 7.476 -17.115 1.00 70.62 82 PRO A N 1
ATOM 665 C CA . PRO A 1 82 ? 8.428 7.808 -16.170 1.00 70.62 82 PRO A CA 1
ATOM 666 C C . PRO A 1 82 ? 8.318 9.235 -15.615 1.00 70.62 82 PRO A C 1
ATOM 668 O O . PRO A 1 82 ? 8.854 9.520 -14.551 1.00 70.62 82 PRO A O 1
ATOM 671 N N . ASN A 1 83 ? 7.575 10.128 -16.283 1.00 68.38 83 ASN A N 1
ATOM 672 C CA . ASN A 1 83 ? 7.356 11.502 -15.820 1.00 68.38 83 ASN A CA 1
ATOM 673 C C . ASN A 1 83 ? 6.336 11.607 -14.672 1.00 68.38 83 ASN A C 1
ATOM 675 O O . ASN A 1 83 ? 6.092 12.705 -14.172 1.00 68.38 83 ASN A O 1
ATOM 679 N N . ARG A 1 84 ? 5.673 10.506 -14.295 1.00 67.38 84 ARG A N 1
ATOM 680 C CA . ARG A 1 84 ? 4.662 10.486 -13.222 1.00 67.38 84 ARG A CA 1
ATOM 681 C C . ARG A 1 84 ? 5.159 9.842 -11.930 1.00 67.38 84 ARG A C 1
ATOM 683 O O . ARG A 1 84 ? 4.605 10.140 -10.877 1.00 67.38 84 ARG A O 1
ATOM 690 N N . THR A 1 85 ? 6.203 9.029 -12.021 1.00 72.81 85 THR A N 1
ATOM 691 C CA . THR A 1 85 ? 6.787 8.217 -10.943 1.00 72.81 85 THR A CA 1
ATOM 692 C C . THR A 1 85 ? 8.006 8.907 -10.323 1.00 72.81 85 THR A C 1
ATOM 694 O O . THR A 1 85 ? 8.572 9.808 -10.940 1.00 72.81 85 THR A O 1
ATOM 697 N N . LEU A 1 86 ? 8.461 8.487 -9.134 1.00 69.44 86 LEU A N 1
ATOM 698 C CA . LEU A 1 86 ? 9.737 8.990 -8.576 1.00 69.44 86 LEU A CA 1
ATOM 699 C C . LEU A 1 86 ? 10.952 8.413 -9.324 1.00 69.44 86 LEU A C 1
ATOM 701 O O . LEU A 1 86 ? 12.062 8.918 -9.168 1.00 69.44 86 LEU A O 1
ATOM 705 N N . GLY A 1 87 ? 10.735 7.393 -10.160 1.00 67.88 87 GLY A N 1
ATOM 706 C CA . GLY A 1 87 ? 11.742 6.833 -11.059 1.00 67.88 87 GLY A CA 1
ATOM 707 C C . GLY A 1 87 ? 12.507 5.647 -10.475 1.00 67.88 87 GLY A C 1
ATOM 708 O O . GLY A 1 87 ? 13.400 5.128 -11.143 1.00 67.88 87 GLY A O 1
ATOM 709 N N . VAL A 1 88 ? 12.163 5.185 -9.267 1.00 75.94 88 VAL A N 1
ATOM 710 C CA . VAL A 1 88 ? 12.728 3.953 -8.708 1.00 75.94 88 VAL A CA 1
ATOM 711 C C . VAL A 1 88 ? 11.880 2.778 -9.181 1.00 75.94 88 VAL A C 1
ATOM 713 O O . VAL A 1 88 ? 10.711 2.663 -8.821 1.00 75.94 88 VAL A O 1
ATOM 716 N N . ALA A 1 89 ? 12.467 1.899 -9.991 1.00 78.44 89 ALA A N 1
ATOM 717 C CA . ALA A 1 89 ? 11.775 0.742 -10.543 1.00 78.44 89 ALA A CA 1
ATOM 718 C C . ALA A 1 89 ? 12.488 -0.575 -10.211 1.00 78.44 89 ALA A C 1
ATOM 720 O O . ALA A 1 89 ? 13.714 -0.662 -10.270 1.00 78.44 89 ALA A O 1
ATOM 721 N N . ILE A 1 90 ? 11.708 -1.616 -9.918 1.00 78.56 90 ILE A N 1
ATOM 722 C CA . ILE A 1 90 ? 12.165 -3.000 -9.752 1.00 78.56 90 ILE A CA 1
ATOM 723 C C . ILE A 1 90 ? 11.532 -3.820 -10.881 1.00 78.56 90 ILE A C 1
ATOM 725 O O . ILE A 1 90 ? 10.320 -3.798 -11.054 1.00 78.56 90 ILE A O 1
ATOM 729 N N . PHE A 1 91 ? 12.345 -4.502 -11.696 1.00 77.12 91 PHE A N 1
ATOM 730 C CA . PHE A 1 91 ? 11.891 -5.236 -12.896 1.00 77.12 91 PHE A CA 1
ATOM 731 C C . PHE A 1 91 ? 11.021 -4.410 -13.869 1.00 77.12 91 PHE A C 1
ATOM 733 O O . PHE A 1 91 ? 10.138 -4.943 -14.535 1.00 77.12 91 PHE A O 1
ATOM 740 N N . GLY A 1 92 ? 11.270 -3.099 -13.961 1.00 71.75 92 GLY A N 1
ATOM 741 C CA . GLY A 1 92 ? 10.498 -2.187 -14.814 1.00 71.75 92 GLY A CA 1
ATOM 742 C C . GLY A 1 92 ? 9.177 -1.702 -14.206 1.00 71.75 92 GLY A C 1
ATOM 743 O O . GLY A 1 92 ? 8.459 -0.959 -14.870 1.00 71.75 92 GLY A O 1
ATOM 744 N N . ILE A 1 93 ? 8.875 -2.075 -12.958 1.00 75.81 93 ILE A N 1
ATOM 745 C CA . ILE A 1 93 ? 7.703 -1.625 -12.200 1.00 75.81 93 ILE A CA 1
ATOM 746 C C . ILE A 1 93 ? 8.129 -0.515 -11.226 1.00 75.81 93 ILE A C 1
ATOM 748 O O . ILE A 1 93 ? 9.018 -0.760 -10.405 1.00 75.81 93 ILE A O 1
ATOM 752 N N . PRO A 1 94 ? 7.530 0.687 -11.278 1.00 81.75 94 PRO A N 1
ATOM 753 C CA . PRO A 1 94 ? 7.793 1.757 -10.316 1.00 81.75 94 PRO A CA 1
ATOM 754 C C . PRO A 1 94 ? 7.349 1.346 -8.909 1.00 81.75 94 PRO A C 1
ATOM 756 O O . PRO A 1 94 ? 6.203 0.955 -8.733 1.00 81.75 94 PRO A O 1
ATOM 759 N N . ILE A 1 95 ? 8.207 1.468 -7.893 1.00 78.81 95 ILE A N 1
ATOM 760 C CA . ILE A 1 95 ? 7.884 1.027 -6.516 1.00 78.81 95 ILE A CA 1
ATOM 761 C C . ILE A 1 95 ? 6.728 1.842 -5.914 1.00 78.81 95 ILE A C 1
ATOM 763 O O . ILE A 1 95 ? 5.974 1.357 -5.070 1.00 78.81 95 ILE A O 1
ATOM 767 N N . GLU A 1 96 ? 6.582 3.095 -6.337 1.00 71.62 96 GLU A N 1
ATOM 768 C CA . GLU A 1 96 ? 5.578 4.003 -5.783 1.00 71.62 96 GLU A CA 1
ATOM 769 C C . GLU A 1 96 ? 4.142 3.639 -6.173 1.00 71.62 96 GLU A C 1
ATOM 771 O O . GLU A 1 96 ? 3.207 4.000 -5.461 1.00 71.62 96 GLU A O 1
ATOM 776 N N . GLU A 1 97 ? 3.968 2.961 -7.308 1.00 73.50 97 GLU A N 1
ATOM 777 C CA . GLU A 1 97 ? 2.656 2.614 -7.855 1.00 73.50 97 GLU A CA 1
ATOM 778 C C . GLU A 1 97 ? 1.994 1.502 -7.016 1.00 73.50 97 GLU A C 1
ATOM 780 O O . GLU A 1 97 ? 0.918 1.767 -6.471 1.00 73.50 97 GLU A O 1
ATOM 785 N N . PRO A 1 98 ? 2.631 0.340 -6.751 1.00 71.69 98 PRO A N 1
ATOM 786 C CA . PRO A 1 98 ? 2.084 -0.661 -5.834 1.00 71.69 98 PRO A CA 1
ATOM 787 C C . PRO A 1 98 ? 1.772 -0.098 -4.447 1.00 71.69 98 PRO A C 1
ATOM 789 O O . PRO A 1 98 ? 0.669 -0.255 -3.927 1.00 71.69 98 PRO A O 1
ATOM 792 N N . LEU A 1 99 ? 2.691 0.692 -3.882 1.00 70.38 99 LEU A N 1
ATOM 793 C CA . LEU A 1 99 ? 2.492 1.278 -2.557 1.00 70.38 99 LEU A CA 1
ATOM 794 C C . LEU A 1 99 ? 1.279 2.223 -2.492 1.00 70.38 99 LEU A C 1
ATOM 796 O O . LEU A 1 99 ? 0.594 2.286 -1.469 1.00 70.38 99 LEU A O 1
ATOM 800 N N . LEU A 1 100 ? 0.986 2.967 -3.561 1.00 74.19 100 LEU A N 1
ATOM 801 C CA . LEU A 1 100 ? -0.174 3.856 -3.574 1.00 74.19 100 LEU A CA 1
ATOM 802 C C . LEU A 1 100 ? -1.475 3.118 -3.920 1.00 74.19 100 LEU A C 1
ATOM 804 O O . LEU A 1 100 ? -2.512 3.425 -3.333 1.00 74.19 100 LEU A O 1
ATOM 808 N N . TYR A 1 101 ? -1.445 2.163 -4.851 1.00 73.69 101 TYR A N 1
ATOM 809 C CA . TYR A 1 101 ? -2.656 1.528 -5.384 1.00 73.69 101 TYR A CA 1
ATOM 810 C C . TYR A 1 101 ? -3.038 0.220 -4.697 1.00 73.69 101 TYR A C 1
ATOM 812 O O . TYR A 1 101 ? -4.217 -0.135 -4.685 1.00 73.69 101 TYR A O 1
ATOM 820 N N . TYR A 1 102 ? -2.087 -0.489 -4.102 1.00 78.94 102 TYR A N 1
ATOM 821 C CA . TYR A 1 102 ? -2.307 -1.832 -3.571 1.00 78.94 102 TYR A CA 1
ATOM 822 C C . TYR A 1 102 ? -2.020 -1.932 -2.080 1.00 78.94 102 TYR A C 1
ATOM 824 O O . TYR A 1 102 ? -2.707 -2.681 -1.390 1.00 78.94 102 TYR A O 1
ATOM 832 N N . TRP A 1 103 ? -1.101 -1.130 -1.545 1.00 80.94 103 TRP A N 1
ATOM 833 C CA . TRP A 1 103 ? -0.877 -1.081 -0.102 1.00 80.94 103 TRP A CA 1
ATOM 834 C C . TRP A 1 103 ? -1.898 -0.185 0.609 1.00 80.94 103 TRP A C 1
ATOM 836 O O . TRP A 1 103 ? -2.537 -0.596 1.584 1.00 80.94 103 TRP A O 1
ATOM 846 N N . PHE A 1 104 ? -2.083 1.045 0.116 1.00 83.31 104 PHE A N 1
ATOM 847 C CA . PHE A 1 104 ? -2.909 2.043 0.796 1.00 83.31 104 PHE A CA 1
ATOM 848 C C . PHE A 1 104 ? -4.409 1.687 0.847 1.00 83.31 104 PHE A C 1
ATOM 850 O O . PHE A 1 104 ? -4.971 1.730 1.946 1.00 83.31 104 PHE A O 1
ATOM 857 N N . PRO A 1 105 ? -5.092 1.317 -0.258 1.00 86.88 105 PRO A N 1
ATOM 858 C CA . PRO A 1 105 ? -6.540 1.109 -0.233 1.00 86.88 105 PRO A CA 1
ATOM 859 C C . PRO A 1 105 ? -7.021 -0.001 0.714 1.00 86.88 105 PRO A C 1
ATOM 861 O O . PRO A 1 105 ? -7.932 0.271 1.502 1.00 86.88 105 PRO A O 1
ATOM 864 N N . PRO A 1 106 ? -6.442 -1.221 0.726 1.00 87.25 106 PRO A N 1
ATOM 865 C CA . PRO A 1 106 ? -6.916 -2.261 1.633 1.00 87.25 106 PRO A CA 1
ATOM 866 C C . PRO A 1 106 ? -6.644 -1.908 3.099 1.00 87.25 106 PRO A C 1
ATOM 868 O O . PRO A 1 106 ? -7.495 -2.163 3.954 1.00 87.25 106 PRO A O 1
ATOM 871 N N . L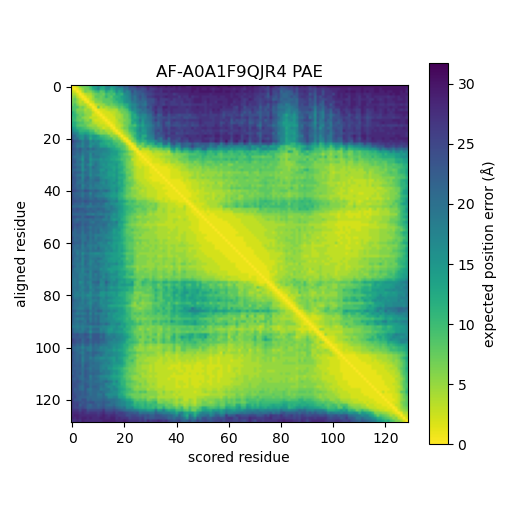EU A 1 107 ? -5.516 -1.253 3.404 1.00 88.00 107 LEU A N 1
ATOM 872 C CA . LEU A 1 107 ? -5.247 -0.772 4.759 1.00 88.00 107 LEU A CA 1
ATOM 873 C C . LEU A 1 107 ? -6.255 0.302 5.186 1.00 88.00 107 LEU A C 1
ATOM 875 O O . LEU A 1 107 ? -6.790 0.253 6.295 1.00 88.00 107 LEU A O 1
ATOM 879 N N . PHE A 1 108 ? -6.529 1.258 4.298 1.00 89.31 108 PHE A N 1
ATOM 880 C CA . PHE A 1 108 ? -7.485 2.330 4.536 1.00 89.31 108 PHE A CA 1
ATOM 881 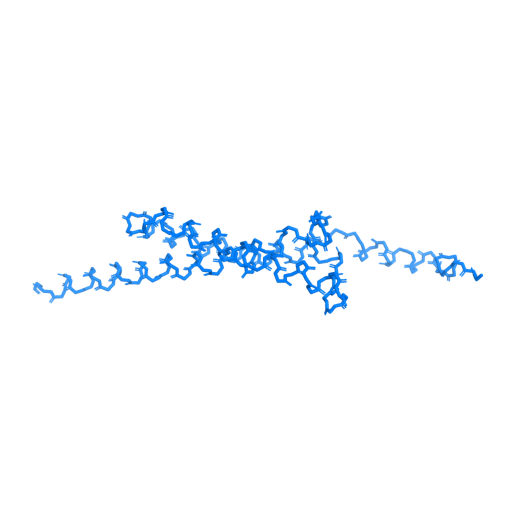C C . PHE A 1 108 ? -8.877 1.776 4.844 1.00 89.31 108 PHE A C 1
ATOM 883 O O . PHE A 1 108 ? -9.489 2.195 5.825 1.00 89.31 108 PHE A O 1
ATOM 890 N N . VAL A 1 109 ? -9.351 0.797 4.066 1.00 90.62 109 VAL A N 1
ATOM 891 C CA . VAL A 1 109 ? -10.658 0.157 4.278 1.00 90.62 109 VAL A CA 1
ATOM 892 C C . VAL A 1 109 ? -10.734 -0.514 5.651 1.00 90.62 109 VAL A C 1
ATOM 894 O O . VAL A 1 109 ? -11.699 -0.285 6.378 1.00 90.62 109 VAL A O 1
ATOM 897 N N . VAL A 1 110 ? -9.716 -1.283 6.050 1.00 91.25 110 VAL A N 1
ATOM 898 C CA . VAL A 1 110 ? -9.696 -1.955 7.364 1.00 91.25 110 VAL A CA 1
ATOM 899 C C . VAL A 1 110 ? -9.759 -0.944 8.511 1.00 91.25 110 VAL A C 1
ATOM 901 O O . VAL A 1 110 ? -10.575 -1.081 9.424 1.00 91.25 110 VAL A O 1
ATOM 904 N N . ILE A 1 111 ? -8.924 0.096 8.460 1.00 91.31 111 ILE A N 1
ATOM 905 C CA . ILE A 1 111 ? -8.882 1.135 9.497 1.00 91.31 111 ILE A CA 1
ATOM 906 C C . ILE A 1 111 ? -10.213 1.898 9.540 1.00 91.31 111 ILE A C 1
ATOM 908 O O . ILE A 1 111 ? -10.744 2.144 10.624 1.00 91.31 111 ILE A O 1
ATOM 912 N N . LEU A 1 112 ? -10.772 2.248 8.378 1.00 92.56 112 LEU A N 1
ATOM 913 C CA . LEU A 1 112 ? -12.041 2.962 8.275 1.00 92.56 112 LEU A CA 1
ATOM 914 C C . LEU A 1 112 ? -13.196 2.154 8.869 1.00 92.56 112 LEU A C 1
ATOM 916 O O . LEU A 1 112 ? -13.974 2.697 9.650 1.00 92.56 112 LEU A O 1
ATOM 920 N N . MET A 1 113 ? -13.288 0.863 8.547 1.00 92.44 113 MET A N 1
ATOM 921 C CA . MET A 1 113 ? -14.346 -0.009 9.062 1.00 92.44 113 MET A CA 1
ATOM 922 C C . MET A 1 113 ? -14.305 -0.105 10.589 1.00 92.44 113 MET A C 1
ATOM 924 O O . MET A 1 113 ? -15.329 0.106 11.238 1.00 92.44 113 MET A O 1
ATOM 928 N N . HIS A 1 114 ? -13.123 -0.305 11.180 1.00 91.62 114 HIS A N 1
ATOM 929 C CA . HIS A 1 114 ? -12.978 -0.326 12.639 1.00 91.62 114 HIS A CA 1
ATOM 930 C C . HIS A 1 114 ? -13.211 1.043 13.295 1.00 91.62 114 HIS A C 1
ATOM 932 O O . HIS A 1 114 ? -13.714 1.114 14.420 1.00 91.62 114 HIS A O 1
ATOM 938 N N . ALA A 1 115 ? -12.879 2.144 12.613 1.00 90.25 115 ALA A N 1
ATOM 939 C CA . ALA A 1 115 ? -13.188 3.487 13.097 1.00 90.25 115 ALA A CA 1
ATOM 940 C C . ALA A 1 115 ? -14.707 3.743 13.123 1.00 90.25 115 ALA A C 1
ATOM 942 O O . ALA A 1 115 ? -15.224 4.271 14.110 1.00 90.25 115 ALA A O 1
ATOM 943 N N . ILE A 1 116 ? -15.426 3.339 12.069 1.00 91.31 116 ILE A N 1
ATOM 944 C CA . ILE A 1 116 ? -16.890 3.447 11.981 1.00 91.31 116 ILE A CA 1
ATOM 945 C C . ILE A 1 116 ? -17.555 2.570 13.043 1.00 91.31 116 ILE A C 1
ATOM 947 O O . ILE A 1 116 ? -18.429 3.046 13.764 1.00 91.31 116 ILE A O 1
ATOM 951 N N . GLU A 1 117 ? -17.122 1.318 13.183 1.00 90.81 117 GLU A N 1
ATOM 952 C CA . GLU A 1 117 ? -17.614 0.395 14.208 1.00 90.81 117 GLU A CA 1
ATOM 953 C C . GLU A 1 117 ? -17.466 0.996 15.614 1.00 90.81 117 GLU A C 1
ATOM 955 O O . GLU A 1 117 ? -18.451 1.131 16.344 1.00 90.81 117 GLU A O 1
ATOM 960 N N . GLY A 1 118 ? -16.266 1.480 15.958 1.00 88.44 118 GLY A N 1
ATOM 961 C CA . GLY A 1 118 ? -16.016 2.128 17.245 1.00 88.44 118 GLY A CA 1
ATOM 962 C C . GLY A 1 118 ? -16.842 3.402 17.464 1.00 88.44 118 GLY A C 1
ATOM 963 O O . GLY A 1 118 ? -17.257 3.686 18.590 1.00 88.44 118 GLY A O 1
ATOM 964 N N . PHE A 1 119 ? -17.124 4.168 16.407 1.00 89.31 119 PHE A N 1
ATOM 965 C CA . PHE A 1 119 ? -18.010 5.332 16.479 1.00 89.31 119 PHE A CA 1
ATOM 966 C C . PHE A 1 119 ? -19.473 4.935 16.745 1.00 89.31 119 PHE A C 1
ATOM 968 O O . PHE A 1 119 ? -20.137 5.541 17.593 1.00 89.31 119 PHE A O 1
ATOM 975 N N . LEU A 1 120 ? -19.973 3.903 16.061 1.00 91.88 120 LEU A N 1
ATOM 976 C CA . LEU A 1 120 ? -21.345 3.413 16.213 1.00 91.88 120 LEU A CA 1
ATOM 977 C C . LEU A 1 120 ? -21.590 2.802 17.599 1.00 91.88 120 LEU A C 1
ATOM 979 O O . LEU A 1 120 ? -22.631 3.065 18.203 1.00 91.88 120 LEU A O 1
ATOM 983 N N . GLU A 1 121 ? -20.635 2.040 18.135 1.00 90.19 121 GLU A N 1
ATOM 984 C CA . GLU A 1 121 ? -20.712 1.479 19.492 1.00 90.19 121 GLU A CA 1
ATOM 985 C C . GLU A 1 121 ? -20.833 2.565 20.565 1.00 90.19 121 GLU A C 1
ATOM 987 O O . GLU A 1 121 ? -21.692 2.480 21.445 1.00 90.19 121 GLU A O 1
ATOM 992 N N . ARG A 1 122 ? -20.022 3.629 20.470 1.00 87.62 122 ARG A N 1
ATOM 993 C CA . ARG A 1 122 ? -20.074 4.761 21.411 1.00 87.62 122 ARG A CA 1
ATOM 994 C C . ARG A 1 122 ? -21.428 5.467 21.383 1.00 87.62 122 ARG A C 1
ATOM 996 O O . ARG A 1 122 ? -21.940 5.840 22.437 1.00 87.62 122 ARG A O 1
ATOM 1003 N N . ARG A 1 123 ? -22.032 5.623 20.198 1.00 89.12 123 ARG A N 1
ATOM 1004 C CA . ARG A 1 123 ? -23.384 6.190 20.065 1.00 89.12 123 ARG A CA 1
ATOM 1005 C C . ARG A 1 123 ? -24.446 5.310 20.716 1.00 89.12 123 ARG A C 1
ATOM 1007 O O . ARG A 1 123 ? -25.275 5.830 21.458 1.00 89.12 123 ARG A O 1
ATOM 1014 N N . LYS A 1 124 ? -24.400 3.992 20.496 1.00 87.94 124 LYS A N 1
ATOM 1015 C CA .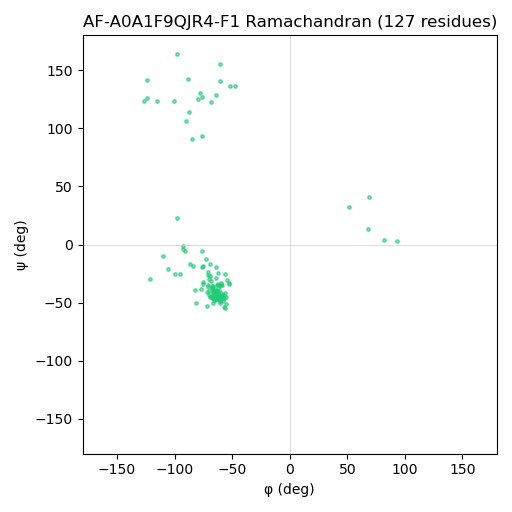 LYS A 1 124 ? -25.323 3.048 21.148 1.00 87.94 124 LYS A CA 1
ATOM 1016 C C . LYS A 1 124 ? -25.211 3.114 22.675 1.00 87.94 124 LYS A C 1
ATOM 1018 O O . LYS A 1 124 ? -26.230 3.246 23.343 1.00 87.94 124 LYS A O 1
ATOM 1023 N N . ALA A 1 125 ? -23.992 3.125 23.219 1.00 81.81 125 ALA A N 1
ATOM 1024 C CA . ALA A 1 125 ? -23.764 3.225 24.663 1.00 81.81 125 ALA A CA 1
ATOM 1025 C C . ALA A 1 125 ? -24.263 4.553 25.269 1.00 81.81 125 ALA A C 1
ATOM 1027 O O . ALA A 1 125 ? -24.761 4.570 26.391 1.00 81.81 125 ALA A O 1
ATOM 1028 N N . GLY A 1 126 ? -24.170 5.662 24.527 1.00 72.62 126 GLY A N 1
ATOM 1029 C CA . GLY A 1 126 ? -24.657 6.975 24.965 1.00 72.62 126 GLY A CA 1
ATOM 1030 C C . GLY A 1 126 ? -26.179 7.156 24.910 1.00 72.62 126 GLY A C 1
ATOM 1031 O O . GLY A 1 126 ? -26.693 8.043 25.579 1.00 72.62 126 GLY A O 1
ATOM 1032 N N . THR A 1 127 ? -26.896 6.323 24.149 1.00 60.34 127 THR A N 1
ATOM 1033 C CA . THR A 1 127 ? -28.366 6.402 23.993 1.00 60.34 127 THR A CA 1
ATOM 1034 C C . THR A 1 127 ? -29.108 5.508 25.000 1.00 60.34 127 THR A C 1
ATOM 1036 O O . THR A 1 127 ? -30.330 5.510 25.048 1.00 60.34 127 THR A O 1
ATOM 1039 N N . SER A 1 128 ? -28.377 4.731 25.809 1.00 56.75 128 SER A N 1
ATOM 1040 C CA . SER A 1 128 ? -28.932 3.807 26.808 1.00 56.75 128 SER A CA 1
ATOM 1041 C C . SER A 1 128 ? -28.958 4.389 28.233 1.00 56.75 128 SER A C 1
ATOM 1043 O O . SER A 1 128 ? -28.942 3.624 29.199 1.00 56.75 128 SER A O 1
ATOM 1045 N N . LYS A 1 129 ? -28.956 5.720 28.368 1.00 45.69 129 LYS A N 1
ATOM 1046 C CA . LYS A 1 129 ? -29.146 6.435 29.637 1.00 45.69 129 LYS A CA 1
ATOM 1047 C C . LYS A 1 129 ? -30.473 7.171 29.649 1.00 45.69 129 LYS A C 1
ATOM 1049 O O . LYS A 1 129 ? -30.794 7.778 28.605 1.00 45.69 129 LYS A O 1
#

Nearest PDB structures (foldseek):
  4q7c-assembly1_A  TM=3.033E-01  e=3.100E+00  Archaeoglobus fulgidus DSM 4304

Sequence (129 aa):
MPNIDELLTEEDRKKKNATAQRRWPATVILAVPFILLLVPLYKAAKERVNWKAALSMIATFEVVMFCAEFFSVSRGHWVWNPNRTLGVAIFGIPIEEPLLYYWFPPLFVVILMHAIEGFLERRKAGTSK